Protein AF-A0A2V9ZP89-F1 (afdb_monomer)

Foldseek 3Di:
DDDPPVPVVVVVVVLVVLVVQLCPPDLDDPQVCCQAARGVQLVQLCQALDPVSPQARPDSGGNVVCVVVVRYDHDDNRDRHDGDHVVPDDDPDPVCVVCVVVVVVVVVVVVVVPDDPDPDDPPDDPPPPPPPPDDDDDDD

Mean predicted aligned error: 11.48 Å

Sequence (140 aa):
FRPPLITVPIAFFLTSLVSYLIHLNVRLSFRRFSWVLAGPQTHRIHHSRLPGHCDKNFAQFFPLWDVIFRTYYHPQSDEYPASGLVSGETVSSLGRALNLPFSEWHRMISAKLSTPPAFRDPQEHPQTILTNIGNPEPRP

pLDDT: mean 83.39, std 18.48, range [35.34, 98.0]

Solvent-accessible surface area (backbone atoms only — not comparable to full-atom values): 8718 Å² total; per-residue (Å²): 138,83,78,62,85,64,51,60,62,52,51,53,50,53,55,49,50,51,55,52,55,28,65,41,96,52,100,48,76,60,64,95,42,42,57,55,41,44,33,20,35,50,43,40,39,37,44,23,40,49,80,91,30,60,83,26,39,79,39,79,57,42,20,46,56,15,54,77,71,71,26,54,66,86,71,58,99,85,58,76,66,65,65,57,53,73,85,66,69,79,80,91,45,70,72,53,62,72,43,45,65,58,57,50,48,54,50,54,52,51,53,58,70,74,47,75,83,70,86,74,65,94,79,74,65,98,70,67,78,79,78,73,78,76,82,85,77,84,80,134

Structure (mmCIF, N/CA/C/O backbone):
data_AF-A0A2V9ZP89-F1
#
_entry.id   AF-A0A2V9ZP89-F1
#
loop_
_atom_site.group_PDB
_atom_site.id
_atom_site.type_symbol
_atom_site.label_atom_id
_atom_site.label_alt_id
_atom_site.label_comp_id
_atom_site.label_asym_id
_atom_site.label_entity_id
_atom_site.label_seq_id
_atom_site.pdbx_PDB_ins_code
_atom_site.Cartn_x
_atom_site.Cartn_y
_atom_site.Cartn_z
_atom_site.occupancy
_atom_site.B_iso_or_equiv
_atom_site.auth_seq_id
_atom_site.auth_comp_id
_atom_site.auth_asym_id
_atom_site.auth_atom_id
_atom_site.pdbx_PDB_model_num
ATOM 1 N N . PHE A 1 1 ? 24.782 -16.220 -14.045 1.00 82.12 1 PHE A N 1
ATOM 2 C CA . PHE A 1 1 ? 24.135 -15.072 -14.712 1.00 82.12 1 PHE A CA 1
ATOM 3 C C . PHE A 1 1 ? 24.660 -13.790 -14.071 1.00 82.12 1 PHE A C 1
ATOM 5 O O . PHE A 1 1 ? 24.476 -13.630 -12.872 1.00 82.12 1 PHE A O 1
ATOM 12 N N . ARG A 1 2 ? 25.396 -12.939 -14.803 1.00 87.44 2 ARG A N 1
ATOM 13 C CA . ARG A 1 2 ? 25.835 -11.618 -14.313 1.00 87.44 2 ARG A CA 1
ATOM 14 C C . ARG A 1 2 ? 24.936 -10.571 -14.976 1.00 87.44 2 ARG A C 1
ATOM 16 O O . ARG A 1 2 ? 25.105 -10.360 -16.176 1.00 87.44 2 ARG A O 1
ATOM 23 N N . PRO A 1 3 ? 23.950 -9.995 -14.269 1.00 85.94 3 PRO A N 1
ATOM 24 C CA . PRO A 1 3 ? 23.079 -9.001 -14.878 1.00 85.94 3 PRO A CA 1
ATOM 25 C C . PRO A 1 3 ? 23.903 -7.770 -15.297 1.00 85.94 3 PRO A C 1
ATOM 27 O O . PRO A 1 3 ? 24.878 -7.436 -14.616 1.00 85.94 3 PRO A O 1
ATOM 30 N N . PRO A 1 4 ? 23.536 -7.084 -16.393 1.00 93.62 4 PRO A N 1
ATOM 31 C CA . PRO A 1 4 ? 24.165 -5.824 -16.778 1.00 93.62 4 PRO A CA 1
ATOM 32 C C . PRO A 1 4 ? 24.147 -4.813 -15.626 1.00 93.62 4 PRO A C 1
ATOM 34 O O . PRO A 1 4 ? 23.162 -4.748 -14.887 1.00 93.62 4 PRO A O 1
ATOM 37 N N . LEU A 1 5 ? 25.182 -3.974 -15.508 1.00 90.56 5 LEU A N 1
ATOM 38 C CA . LEU A 1 5 ? 25.295 -2.962 -14.441 1.00 90.56 5 LEU A CA 1
ATOM 39 C C . LEU A 1 5 ? 24.095 -1.999 -14.387 1.00 90.56 5 LEU A C 1
ATOM 41 O O . LEU A 1 5 ? 23.726 -1.527 -13.317 1.00 90.56 5 LEU A O 1
ATOM 45 N N . ILE A 1 6 ? 23.437 -1.766 -15.524 1.00 94.62 6 ILE A N 1
ATOM 46 C CA . ILE A 1 6 ? 22.237 -0.924 -15.633 1.00 94.62 6 ILE A CA 1
ATOM 47 C C . ILE A 1 6 ? 20.971 -1.549 -15.021 1.00 94.62 6 ILE A C 1
ATOM 49 O O . ILE A 1 6 ? 19.985 -0.851 -14.809 1.00 94.62 6 ILE A O 1
ATOM 53 N N . THR A 1 7 ? 20.971 -2.848 -14.716 1.00 93.75 7 THR A N 1
ATOM 54 C CA . THR A 1 7 ? 19.762 -3.565 -14.271 1.00 93.75 7 THR A CA 1
ATOM 55 C C . THR A 1 7 ? 19.249 -3.041 -12.934 1.00 93.75 7 THR A C 1
ATOM 57 O O . THR A 1 7 ? 18.054 -2.811 -12.777 1.00 93.75 7 THR A O 1
ATOM 60 N N . VAL A 1 8 ? 20.152 -2.819 -11.976 1.00 93.31 8 VAL A N 1
ATOM 61 C CA . VAL A 1 8 ? 19.811 -2.330 -10.632 1.00 93.31 8 VAL A CA 1
ATOM 62 C C . VAL A 1 8 ? 19.214 -0.918 -10.662 1.00 93.31 8 VAL A C 1
ATOM 64 O O . VAL A 1 8 ? 18.125 -0.751 -10.114 1.00 93.31 8 VAL A O 1
ATOM 67 N N . PRO A 1 9 ? 19.835 0.095 -11.304 1.00 96.50 9 PRO A N 1
ATOM 68 C CA . PRO A 1 9 ? 19.248 1.433 -11.347 1.00 96.50 9 PRO A CA 1
ATOM 69 C C . PRO A 1 9 ? 17.926 1.473 -12.120 1.00 96.50 9 PRO A C 1
ATOM 71 O O . PRO A 1 9 ? 17.016 2.183 -11.703 1.00 96.50 9 PRO A O 1
ATOM 74 N N . ILE A 1 10 ? 17.773 0.682 -13.189 1.00 96.31 10 ILE A N 1
ATOM 75 C CA . ILE A 1 10 ? 16.492 0.577 -13.904 1.00 96.31 10 ILE A CA 1
ATOM 76 C C . ILE A 1 10 ? 15.418 -0.022 -12.994 1.00 96.31 10 ILE A C 1
ATOM 78 O O . ILE A 1 10 ? 14.332 0.543 -12.882 1.00 96.31 10 ILE A O 1
ATOM 82 N N . ALA A 1 11 ? 15.711 -1.132 -12.313 1.00 94.69 11 ALA A N 1
ATOM 83 C CA . ALA A 1 11 ? 14.762 -1.754 -11.397 1.00 94.69 11 ALA A CA 1
ATOM 84 C C . ALA A 1 11 ? 14.369 -0.793 -10.268 1.00 94.69 11 ALA A C 1
ATOM 86 O O . ALA A 1 11 ? 13.183 -0.623 -10.007 1.00 94.69 11 ALA A O 1
ATOM 87 N N . PHE A 1 12 ? 15.345 -0.115 -9.657 1.00 96.19 12 PHE A N 1
ATOM 88 C CA . PHE A 1 12 ? 15.102 0.883 -8.617 1.00 96.19 12 PHE A CA 1
ATOM 89 C C . PHE A 1 12 ? 14.231 2.040 -9.116 1.00 96.19 12 PHE A C 1
ATOM 91 O O . PHE A 1 12 ? 13.289 2.444 -8.436 1.00 96.19 12 PHE A O 1
ATOM 98 N N . PHE A 1 13 ? 14.512 2.558 -10.313 1.00 96.94 13 PHE A N 1
ATOM 99 C CA . PHE A 1 13 ? 13.716 3.621 -10.915 1.00 96.94 13 PHE A CA 1
ATOM 100 C C . PHE A 1 13 ? 12.269 3.174 -11.154 1.00 96.94 13 PHE A C 1
ATOM 102 O O . PHE A 1 13 ? 11.340 3.872 -10.756 1.00 96.94 13 PHE A O 1
ATOM 109 N N . LEU A 1 14 ? 12.065 1.995 -11.750 1.00 95.62 14 LEU A N 1
ATOM 110 C CA . LEU A 1 14 ? 10.730 1.478 -12.057 1.00 95.62 14 LEU A CA 1
ATOM 111 C C . LEU A 1 14 ? 9.915 1.182 -10.792 1.00 95.62 14 LEU A C 1
ATOM 113 O O . LEU A 1 14 ? 8.737 1.537 -10.725 1.00 95.62 14 LEU A O 1
ATOM 117 N N . THR A 1 15 ? 10.521 0.567 -9.774 1.00 95.19 15 THR A N 1
ATOM 118 C CA . THR A 1 15 ? 9.826 0.282 -8.509 1.00 95.19 15 THR A CA 1
ATOM 119 C C . THR A 1 15 ? 9.496 1.561 -7.746 1.00 95.19 15 THR A C 1
ATOM 121 O O . THR A 1 15 ? 8.388 1.684 -7.219 1.00 95.19 15 THR A O 1
ATOM 124 N N . SER A 1 16 ? 10.406 2.540 -7.747 1.00 96.06 16 SER A N 1
ATOM 125 C CA . SER A 1 16 ? 10.164 3.862 -7.162 1.00 96.06 16 SER A CA 1
ATOM 126 C C . SER A 1 16 ? 9.038 4.589 -7.885 1.00 96.06 16 SER A C 1
ATOM 128 O O . SER A 1 16 ? 8.141 5.122 -7.236 1.00 96.06 16 SER A O 1
ATOM 130 N N . LEU A 1 17 ? 9.029 4.560 -9.221 1.00 95.50 17 LEU A N 1
ATOM 131 C CA . LEU A 1 17 ? 7.976 5.176 -10.021 1.00 95.50 17 LEU A CA 1
ATOM 132 C C . LEU A 1 17 ? 6.599 4.617 -9.649 1.00 95.50 17 LEU A C 1
ATOM 134 O O . LEU A 1 17 ? 5.690 5.394 -9.365 1.00 95.50 17 LEU A O 1
ATOM 138 N N . VAL A 1 18 ? 6.447 3.291 -9.575 1.00 94.75 18 VAL A N 1
ATOM 139 C CA . VAL A 1 18 ? 5.176 2.678 -9.148 1.00 94.75 18 VAL A CA 1
ATOM 140 C C . VAL A 1 18 ? 4.824 3.068 -7.715 1.00 94.75 18 VAL A C 1
ATOM 142 O O . VAL A 1 18 ? 3.675 3.420 -7.461 1.00 94.75 18 VAL A O 1
ATOM 145 N N . SER A 1 19 ? 5.800 3.058 -6.799 1.00 94.94 19 SER A N 1
ATOM 146 C CA . SER A 1 19 ? 5.592 3.487 -5.411 1.00 94.94 19 SER A CA 1
ATOM 147 C C . SER A 1 19 ? 4.999 4.896 -5.348 1.00 94.94 19 SER A C 1
ATOM 149 O O . SER A 1 19 ? 3.976 5.107 -4.702 1.00 94.94 19 SER A O 1
ATOM 151 N N . TYR A 1 20 ? 5.561 5.855 -6.086 1.00 95.62 20 TYR A N 1
ATOM 152 C CA . TYR A 1 20 ? 5.011 7.208 -6.130 1.00 95.62 20 TYR A CA 1
ATOM 153 C C . TYR A 1 20 ? 3.623 7.255 -6.771 1.00 95.62 20 TYR A C 1
ATOM 155 O O . TYR A 1 20 ? 2.735 7.910 -6.227 1.00 95.62 20 TYR A O 1
ATOM 163 N N . LEU A 1 21 ? 3.411 6.539 -7.881 1.00 94.69 21 LEU A N 1
ATOM 164 C CA . LEU A 1 21 ? 2.131 6.527 -8.595 1.00 94.69 21 LEU A CA 1
ATOM 165 C C . LEU A 1 21 ? 0.972 6.065 -7.707 1.00 94.69 21 LEU A C 1
ATOM 167 O O . LEU A 1 21 ? -0.070 6.716 -7.700 1.00 94.69 21 LEU A O 1
ATOM 171 N N . ILE A 1 22 ? 1.140 4.992 -6.933 1.00 95.62 22 ILE A N 1
ATOM 172 C CA . ILE A 1 22 ? 0.070 4.474 -6.064 1.00 95.62 22 ILE A CA 1
ATOM 173 C C . ILE A 1 22 ? -0.169 5.336 -4.812 1.00 95.62 22 ILE A C 1
ATOM 175 O O . ILE A 1 22 ? -1.214 5.217 -4.184 1.00 95.62 22 ILE A O 1
ATOM 179 N N . HIS A 1 23 ? 0.761 6.220 -4.442 1.00 96.00 23 HIS A N 1
ATOM 180 C CA . HIS A 1 23 ? 0.582 7.159 -3.326 1.00 96.00 23 HIS A CA 1
ATOM 181 C C . HIS A 1 23 ? 0.037 8.523 -3.764 1.00 96.00 23 HIS A C 1
ATOM 183 O O . HIS A 1 23 ? -0.219 9.382 -2.916 1.00 96.00 23 HIS A O 1
ATOM 189 N N . LEU A 1 24 ? -0.144 8.754 -5.069 1.00 94.25 24 LEU A N 1
ATOM 190 C CA . LEU A 1 24 ? -0.716 10.004 -5.556 1.00 94.25 24 LEU A CA 1
ATOM 191 C C . LEU A 1 24 ? -2.089 10.236 -4.919 1.00 94.25 24 LEU A C 1
ATOM 193 O O . LEU A 1 24 ? -2.978 9.391 -4.993 1.00 94.25 24 LEU A O 1
ATOM 197 N N . ASN A 1 25 ? -2.301 11.425 -4.353 1.00 92.06 25 ASN A N 1
ATOM 198 C CA . ASN A 1 25 ? -3.590 11.815 -3.775 1.00 92.06 25 ASN A CA 1
ATOM 199 C C . ASN A 1 25 ? -4.589 12.259 -4.862 1.00 92.06 25 ASN A C 1
ATOM 201 O O . ASN A 1 25 ? -5.215 13.314 -4.772 1.00 92.06 25 ASN A O 1
ATOM 205 N N . VAL A 1 26 ? -4.702 11.462 -5.922 1.00 92.75 26 VAL A N 1
ATOM 206 C CA . VAL A 1 26 ? -5.631 11.666 -7.035 1.00 92.75 26 VAL A CA 1
ATOM 207 C C . VAL A 1 26 ? -6.787 10.682 -6.920 1.00 92.75 26 VAL A C 1
ATOM 209 O O . VAL A 1 26 ? -6.618 9.537 -6.497 1.00 92.75 26 VAL A O 1
ATOM 212 N N . ARG A 1 27 ? -7.984 11.116 -7.321 1.00 93.25 27 ARG A N 1
ATOM 213 C CA . ARG A 1 27 ? -9.171 10.253 -7.357 1.00 93.25 27 ARG A CA 1
ATOM 214 C C . ARG A 1 27 ? -9.170 9.391 -8.619 1.00 93.25 27 ARG A C 1
ATOM 216 O O . ARG A 1 27 ? -9.940 9.631 -9.544 1.00 93.25 27 ARG A O 1
ATOM 223 N N . LEU A 1 28 ? -8.257 8.423 -8.672 1.00 92.81 28 LEU A N 1
ATOM 224 C CA . LEU A 1 28 ? -8.106 7.504 -9.797 1.00 92.81 28 LEU A CA 1
ATOM 225 C C . LEU A 1 28 ? -8.480 6.077 -9.393 1.00 92.81 28 LEU A C 1
ATOM 227 O O . LEU A 1 28 ? -7.806 5.456 -8.569 1.00 92.81 28 LEU A O 1
ATOM 231 N N . SER A 1 29 ? -9.524 5.549 -10.035 1.00 91.19 29 SER A N 1
ATOM 232 C CA . SER A 1 29 ? -10.007 4.185 -9.834 1.00 91.19 29 SER A CA 1
ATOM 233 C C . SER A 1 29 ? -9.712 3.306 -11.044 1.00 91.19 29 SER A C 1
ATOM 235 O O . SER A 1 29 ? -10.075 3.638 -12.173 1.00 91.19 29 SER A O 1
ATOM 237 N N . PHE A 1 30 ? -9.115 2.138 -10.806 1.00 91.12 30 PHE A N 1
ATOM 238 C CA . PHE A 1 30 ? -8.921 1.111 -11.837 1.00 91.12 30 PHE A CA 1
ATOM 239 C C . PHE A 1 30 ? -10.102 0.142 -11.954 1.00 91.12 30 PHE A C 1
ATOM 241 O O . PHE A 1 30 ? -10.125 -0.666 -12.884 1.00 91.12 30 PHE A O 1
ATOM 248 N N . ARG A 1 31 ? -11.100 0.246 -11.057 1.00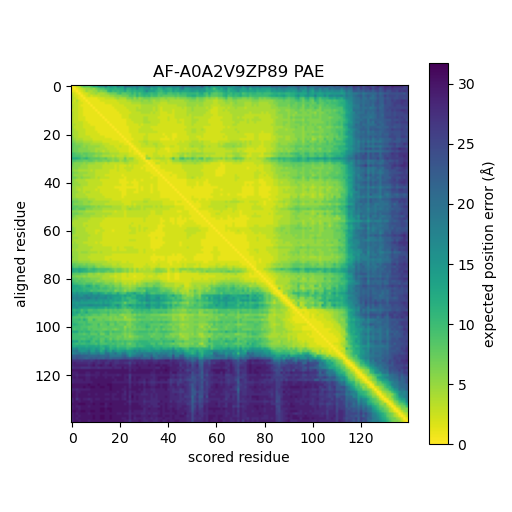 86.25 31 ARG A N 1
ATOM 249 C CA . ARG A 1 31 ? -12.349 -0.540 -11.027 1.00 86.25 31 ARG A CA 1
ATOM 250 C C . ARG A 1 31 ? -12.102 -2.007 -11.406 1.00 86.25 31 ARG A C 1
ATOM 252 O O . ARG A 1 31 ? -11.511 -2.755 -10.633 1.00 86.25 31 ARG A O 1
ATOM 259 N N . ARG A 1 32 ? -12.444 -2.375 -12.648 1.00 90.12 32 ARG A N 1
ATOM 260 C CA . ARG A 1 32 ? -12.337 -3.724 -13.228 1.00 90.12 32 ARG A CA 1
ATOM 261 C C . ARG A 1 32 ? -10.934 -4.338 -13.228 1.00 90.12 32 ARG A C 1
ATOM 263 O O . ARG A 1 32 ? -10.826 -5.552 -13.325 1.00 90.12 32 ARG A O 1
ATOM 270 N N . PHE A 1 33 ? -9.881 -3.525 -13.159 1.00 94.19 33 PHE A N 1
ATOM 271 C CA . PHE A 1 33 ? -8.488 -3.986 -13.176 1.00 94.19 33 PHE A CA 1
ATOM 272 C C . PHE A 1 33 ? -7.798 -3.877 -11.817 1.00 94.19 33 PHE A C 1
ATOM 274 O O . PHE A 1 33 ? -6.624 -4.215 -11.709 1.00 94.19 33 PHE A O 1
ATOM 281 N N . SER A 1 34 ? -8.515 -3.442 -10.778 1.00 94.56 34 SER A N 1
ATOM 282 C CA . SER A 1 34 ? -7.951 -3.277 -9.433 1.00 94.56 34 SER A CA 1
ATOM 283 C C . SER A 1 34 ? -7.479 -4.590 -8.797 1.00 94.56 34 SER A C 1
ATOM 285 O O . SER A 1 34 ? -6.688 -4.555 -7.866 1.00 94.56 34 SER A O 1
ATOM 287 N N . TRP A 1 35 ? -7.925 -5.745 -9.302 1.00 95.50 35 TRP A N 1
ATOM 288 C CA . TRP A 1 35 ? -7.450 -7.067 -8.878 1.00 95.50 35 TRP A CA 1
ATOM 289 C C . TRP A 1 35 ? -6.169 -7.516 -9.604 1.00 95.50 35 TRP A C 1
ATOM 291 O O . TRP A 1 35 ? -5.548 -8.490 -9.191 1.00 95.50 35 TRP A O 1
ATOM 301 N N . VAL A 1 36 ? -5.754 -6.818 -10.671 1.00 96.31 36 VAL A N 1
ATOM 302 C CA . VAL A 1 36 ? -4.523 -7.115 -11.427 1.00 96.31 36 VAL A CA 1
ATOM 303 C C . VAL A 1 36 ? -3.449 -6.076 -11.159 1.00 96.31 36 VAL A C 1
ATOM 305 O O . VAL A 1 36 ? -2.307 -6.453 -10.936 1.00 96.31 36 VAL A O 1
ATOM 308 N N . LEU A 1 37 ? -3.798 -4.787 -11.172 1.00 96.00 37 LEU A N 1
ATOM 309 C CA . LEU A 1 37 ? -2.858 -3.679 -11.019 1.00 96.00 37 LEU A CA 1
ATOM 310 C C . LEU A 1 37 ? -3.253 -2.805 -9.828 1.00 96.00 37 LEU A C 1
ATOM 312 O O . LEU A 1 37 ? -4.390 -2.333 -9.747 1.00 96.00 37 LEU A O 1
ATOM 316 N N . ALA A 1 38 ? -2.302 -2.564 -8.930 1.00 95.94 38 ALA A N 1
ATOM 317 C CA . ALA A 1 38 ? -2.484 -1.643 -7.819 1.00 95.94 38 ALA A CA 1
ATOM 318 C C . ALA A 1 38 ? -2.513 -0.196 -8.331 1.00 95.94 38 ALA A C 1
ATOM 320 O O . ALA A 1 38 ? -1.725 0.194 -9.194 1.00 95.94 38 ALA A O 1
ATOM 321 N N . GLY A 1 39 ? -3.427 0.605 -7.794 1.00 95.75 39 GLY A N 1
ATOM 322 C CA . GLY A 1 39 ? -3.558 2.020 -8.121 1.00 95.75 39 GLY A CA 1
ATOM 323 C C . GLY A 1 39 ? -3.717 2.900 -6.880 1.00 95.75 39 GLY A C 1
ATOM 324 O O . GLY A 1 39 ? -3.773 2.388 -5.758 1.00 95.75 39 GLY A O 1
ATOM 325 N N . PRO A 1 40 ? -3.857 4.223 -7.080 1.00 95.94 40 PRO A N 1
ATOM 326 C CA . PRO A 1 40 ? -4.033 5.188 -5.995 1.00 95.94 40 PRO A CA 1
ATOM 327 C C . PRO A 1 40 ? -5.154 4.827 -5.022 1.00 95.94 40 PRO A C 1
ATOM 329 O O . PRO A 1 40 ? -5.000 4.913 -3.806 1.00 95.94 40 PRO A O 1
ATOM 332 N N . GLN A 1 41 ? -6.289 4.371 -5.552 1.00 95.94 41 GLN A N 1
ATOM 333 C CA . GLN A 1 41 ? -7.444 4.025 -4.735 1.00 95.94 41 GLN A CA 1
ATOM 334 C C . GLN A 1 41 ? -7.224 2.774 -3.871 1.00 95.94 41 GLN A C 1
ATOM 336 O O . GLN A 1 41 ? -7.508 2.805 -2.676 1.00 95.94 41 GLN A O 1
ATOM 341 N N . THR A 1 42 ? -6.710 1.679 -4.446 1.00 96.06 42 THR A N 1
ATOM 342 C CA . THR A 1 42 ? -6.486 0.425 -3.701 1.00 96.06 42 THR A CA 1
ATOM 343 C C . THR A 1 42 ? -5.455 0.619 -2.597 1.00 96.06 42 THR A C 1
ATOM 345 O O . THR A 1 42 ? -5.649 0.133 -1.485 1.00 96.06 42 THR A O 1
ATOM 348 N N . HIS A 1 43 ? -4.402 1.388 -2.885 1.00 96.56 43 HIS A N 1
ATOM 349 C CA . HIS A 1 43 ? -3.350 1.701 -1.923 1.00 96.56 43 HIS A CA 1
ATOM 350 C C . HIS A 1 43 ? -3.821 2.664 -0.824 1.00 96.56 43 HIS A C 1
ATOM 352 O O . HIS A 1 43 ? -3.492 2.512 0.351 1.00 96.56 43 HIS A O 1
ATOM 358 N N . ARG A 1 44 ? -4.687 3.626 -1.160 1.00 95.75 44 ARG A N 1
ATOM 359 C CA . ARG A 1 44 ? -5.340 4.473 -0.153 1.00 95.75 44 ARG A CA 1
ATOM 360 C C . ARG A 1 44 ? -6.218 3.667 0.803 1.00 95.75 44 ARG A C 1
ATOM 362 O O . ARG A 1 44 ? -6.246 3.975 1.992 1.00 95.75 44 ARG A O 1
ATOM 369 N N . ILE A 1 45 ? -6.935 2.664 0.296 1.00 95.75 45 ILE A N 1
ATOM 370 C CA . ILE A 1 45 ? -7.742 1.760 1.125 1.00 95.75 45 ILE A CA 1
ATOM 371 C C . ILE A 1 45 ? -6.848 0.954 2.067 1.00 95.75 45 ILE A C 1
ATOM 373 O O . ILE A 1 45 ? -7.177 0.861 3.242 1.00 95.75 45 ILE A O 1
ATOM 377 N N . HIS A 1 46 ? -5.694 0.467 1.603 1.00 95.75 46 HIS A N 1
ATOM 378 C CA . HIS A 1 46 ? -4.706 -0.181 2.473 1.00 95.75 46 HIS A CA 1
ATOM 379 C C . HIS A 1 46 ? -4.277 0.720 3.649 1.00 95.75 46 HIS A C 1
ATOM 381 O O . HIS A 1 46 ? -4.205 0.275 4.790 1.00 95.75 46 HIS A O 1
ATOM 387 N N . HIS A 1 47 ? -4.076 2.018 3.403 1.00 94.75 47 HIS A N 1
ATOM 388 C CA . HIS A 1 47 ? -3.767 3.005 4.448 1.00 94.75 47 HIS A CA 1
ATOM 389 C C . HIS A 1 47 ? -4.984 3.548 5.211 1.00 94.75 47 HIS A C 1
ATOM 391 O O . HIS A 1 47 ? -4.859 4.500 5.992 1.00 94.75 47 HIS A O 1
ATOM 397 N N . SER A 1 48 ? -6.174 3.007 4.968 1.00 95.12 48 SER A N 1
ATOM 398 C CA . SER A 1 48 ? -7.389 3.483 5.605 1.00 95.12 48 SER A CA 1
ATOM 399 C C . SER A 1 48 ? -7.425 3.119 7.084 1.00 95.12 48 SER A C 1
ATOM 401 O O . SER A 1 48 ? -7.070 2.019 7.486 1.00 95.12 48 SER A O 1
ATOM 403 N N . ARG A 1 49 ? -7.964 4.033 7.891 1.00 91.88 49 ARG A N 1
ATOM 404 C CA . ARG A 1 49 ? -8.250 3.791 9.314 1.00 91.88 49 ARG A CA 1
ATOM 405 C C . ARG A 1 49 ? -9.607 3.124 9.576 1.00 91.88 49 ARG A C 1
ATOM 407 O O . ARG A 1 49 ? -10.021 3.033 10.728 1.00 91.88 49 ARG A O 1
ATOM 414 N N . LEU A 1 50 ? -10.353 2.753 8.533 1.00 92.56 50 LEU A N 1
ATOM 415 C CA . LEU A 1 50 ? -11.669 2.130 8.687 1.00 92.56 50 LEU A CA 1
ATOM 416 C C . LEU A 1 50 ? -11.522 0.635 9.028 1.00 92.56 50 LEU A C 1
ATOM 418 O O . LEU A 1 50 ? -10.756 -0.048 8.350 1.00 92.56 50 LEU A O 1
ATOM 422 N N . PRO A 1 51 ? -12.292 0.090 9.995 1.00 89.50 51 PRO A N 1
ATOM 423 C CA . PRO A 1 51 ? -12.157 -1.306 10.429 1.00 89.50 51 PRO A CA 1
ATOM 424 C C . PRO A 1 51 ? -12.292 -2.349 9.310 1.00 89.50 51 PRO A C 1
ATOM 426 O O . PRO A 1 51 ? -11.614 -3.369 9.336 1.00 89.50 51 PRO A O 1
ATOM 429 N N . GLY A 1 52 ? -13.137 -2.094 8.304 1.00 90.94 52 GLY A N 1
ATOM 430 C CA . GLY A 1 52 ? -13.337 -3.005 7.168 1.00 90.94 52 GLY A CA 1
ATOM 431 C C . GLY A 1 52 ? -12.145 -3.096 6.206 1.00 90.94 52 GLY A C 1
ATOM 432 O O . GLY A 1 52 ? -12.091 -4.010 5.386 1.00 90.94 52 GLY A O 1
ATOM 433 N N . HIS A 1 53 ? -11.194 -2.166 6.306 1.00 94.56 53 HIS A N 1
ATOM 434 C CA . HIS A 1 53 ? -10.001 -2.107 5.461 1.00 94.56 53 HIS A CA 1
ATOM 435 C C . HIS A 1 53 ? -8.755 -2.660 6.157 1.00 94.56 53 HIS A C 1
ATOM 437 O O . HIS A 1 53 ? -7.712 -2.795 5.519 1.00 94.56 53 HIS A O 1
ATOM 443 N N . CYS A 1 54 ? -8.861 -3.003 7.445 1.00 93.06 54 CYS A N 1
ATOM 444 C CA . CYS A 1 54 ? -7.778 -3.637 8.179 1.00 93.06 54 CYS A CA 1
ATOM 445 C C . CYS A 1 54 ? -7.359 -4.938 7.488 1.00 93.06 54 CYS A C 1
ATOM 447 O O . CYS A 1 54 ? -8.195 -5.753 7.089 1.00 93.06 54 CYS A O 1
ATOM 449 N N . ASP A 1 55 ? -6.048 -5.113 7.360 1.00 94.81 55 ASP A N 1
ATOM 450 C CA . ASP A 1 55 ? -5.423 -6.273 6.734 1.00 94.81 55 ASP A CA 1
ATOM 451 C C . ASP A 1 55 ? -5.866 -6.525 5.281 1.00 94.81 55 ASP A C 1
ATOM 453 O O . ASP A 1 55 ? -6.073 -7.673 4.867 1.00 94.81 55 ASP A O 1
ATOM 457 N N . LYS A 1 56 ? -6.036 -5.446 4.498 1.00 96.81 56 LYS A N 1
ATOM 458 C CA . LYS A 1 56 ? -6.403 -5.513 3.076 1.00 96.81 56 LYS A CA 1
ATOM 459 C C . LYS A 1 56 ? 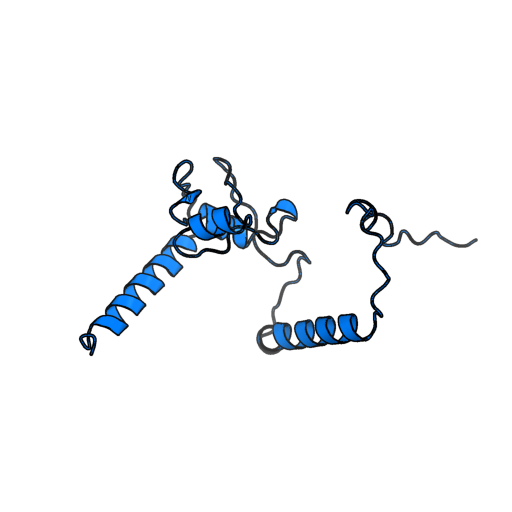-5.374 -4.882 2.138 1.00 96.81 56 LYS A C 1
ATOM 461 O O . LYS A 1 56 ? -4.696 -3.924 2.502 1.00 96.81 56 LYS A O 1
ATOM 466 N N . ASN A 1 57 ? -5.344 -5.387 0.900 1.00 96.88 57 ASN A N 1
ATOM 467 C CA . ASN A 1 57 ? -4.631 -4.822 -0.257 1.00 96.88 57 ASN A CA 1
ATOM 468 C C . ASN A 1 57 ? -3.133 -4.555 -0.011 1.00 96.88 57 ASN A C 1
ATOM 470 O O . ASN A 1 57 ? -2.674 -3.421 -0.131 1.00 96.88 57 ASN A O 1
ATOM 474 N N . PHE A 1 58 ? -2.366 -5.585 0.343 1.00 96.50 58 PHE A N 1
ATOM 475 C CA . PHE A 1 58 ? -0.944 -5.458 0.680 1.00 96.50 58 PHE A CA 1
ATOM 476 C C . PHE A 1 58 ? -0.019 -5.350 -0.540 1.00 96.50 58 PHE A C 1
ATOM 478 O O . PHE A 1 58 ? 1.122 -4.899 -0.414 1.00 96.50 58 PHE A O 1
ATOM 485 N N . ALA A 1 59 ? -0.449 -5.801 -1.719 1.00 96.25 59 ALA A N 1
ATOM 486 C CA . ALA A 1 59 ? 0.423 -5.875 -2.881 1.00 96.25 59 ALA A CA 1
ATOM 487 C C . ALA A 1 59 ? 0.635 -4.500 -3.537 1.00 96.25 59 ALA A C 1
ATOM 489 O O . ALA A 1 59 ? -0.290 -3.882 -4.059 1.00 96.25 59 ALA A O 1
ATOM 490 N N . GLN A 1 60 ? 1.898 -4.074 -3.617 1.00 94.81 60 GLN A N 1
ATOM 491 C CA . GLN A 1 60 ? 2.292 -2.800 -4.231 1.00 94.81 60 GLN A CA 1
ATOM 492 C C . GLN A 1 60 ? 2.087 -2.746 -5.756 1.00 94.81 60 GLN A C 1
ATOM 494 O O . GLN A 1 60 ? 1.825 -1.679 -6.301 1.00 94.81 60 GLN A O 1
ATOM 499 N N . PHE A 1 61 ? 2.260 -3.872 -6.457 1.00 95.38 61 PHE A N 1
ATOM 500 C CA . PHE A 1 61 ? 2.219 -3.925 -7.927 1.00 95.38 61 PHE A CA 1
ATOM 501 C C . PHE A 1 61 ? 0.999 -4.695 -8.422 1.00 95.38 61 PHE A C 1
ATOM 503 O O . PHE A 1 61 ? 0.179 -4.157 -9.164 1.00 95.38 61 PHE A O 1
ATOM 510 N N . PHE A 1 62 ? 0.881 -5.953 -7.989 1.00 96.94 62 PHE A N 1
ATOM 511 C CA . PHE A 1 62 ? -0.111 -6.894 -8.495 1.00 96.94 62 PHE A CA 1
ATOM 512 C C . PHE A 1 62 ? -0.993 -7.432 -7.357 1.00 96.94 62 PHE A C 1
ATOM 514 O O . PHE A 1 62 ? -0.609 -8.412 -6.713 1.00 96.94 62 PHE A O 1
ATOM 521 N N . PRO A 1 63 ? -2.188 -6.850 -7.129 1.00 97.25 63 PRO A N 1
ATOM 522 C CA . PRO A 1 63 ? -3.195 -7.344 -6.181 1.00 97.25 63 PRO A CA 1
ATOM 523 C C . PRO A 1 63 ? -3.669 -8.778 -6.432 1.00 97.25 63 PRO A C 1
ATOM 525 O O . PRO A 1 63 ? -4.354 -9.354 -5.594 1.00 97.25 63 PRO A O 1
ATOM 528 N N . LEU A 1 64 ? -3.250 -9.402 -7.534 1.00 97.75 64 LEU A N 1
ATOM 529 C CA . LEU A 1 64 ? -3.413 -10.833 -7.762 1.00 97.75 64 LEU A CA 1
ATOM 530 C C . LEU A 1 64 ? -2.927 -11.658 -6.560 1.00 97.75 64 LEU A C 1
ATOM 532 O O . LEU A 1 64 ? -3.578 -12.628 -6.178 1.00 97.75 64 LEU A O 1
ATOM 536 N N . TRP A 1 65 ? -1.822 -11.250 -5.929 1.00 97.69 65 TRP A N 1
ATOM 537 C CA . TRP A 1 65 ? -1.336 -11.903 -4.714 1.00 97.69 65 TRP A CA 1
ATOM 538 C C . TRP A 1 65 ? -2.322 -11.755 -3.557 1.00 97.69 65 TRP A C 1
ATOM 540 O O . TRP A 1 65 ? -2.604 -12.733 -2.872 1.00 97.69 65 TRP A O 1
ATOM 550 N N . ASP A 1 66 ? -2.925 -10.579 -3.388 1.00 97.50 66 ASP A N 1
ATOM 551 C CA . ASP A 1 66 ? -3.953 -10.372 -2.371 1.00 97.50 66 ASP A CA 1
ATOM 552 C C . ASP A 1 66 ? -5.204 -11.224 -2.619 1.00 97.50 66 ASP A C 1
ATOM 554 O O . ASP A 1 66 ? -5.850 -11.680 -1.675 1.00 97.50 66 ASP A O 1
ATOM 558 N N . VAL A 1 67 ? -5.556 -11.484 -3.882 1.00 97.38 67 VAL A N 1
ATOM 559 C CA . VAL A 1 67 ? -6.657 -12.396 -4.225 1.00 97.38 67 VAL A CA 1
ATOM 560 C C . VAL A 1 67 ? -6.305 -13.828 -3.817 1.00 97.38 67 VAL A C 1
ATOM 562 O O . VAL A 1 67 ? -7.107 -14.492 -3.159 1.00 97.38 67 VAL A O 1
ATOM 565 N N . ILE A 1 68 ? -5.094 -14.287 -4.152 1.00 98.00 68 ILE A N 1
ATOM 566 C CA . ILE A 1 68 ? -4.605 -15.635 -3.820 1.00 98.00 68 ILE A CA 1
ATOM 567 C C . ILE A 1 68 ? -4.573 -15.850 -2.300 1.00 98.00 68 ILE A C 1
ATOM 569 O O . ILE A 1 68 ? -5.019 -16.890 -1.814 1.00 98.00 68 ILE A O 1
ATOM 573 N N . PHE A 1 69 ? -4.106 -14.855 -1.543 1.00 97.94 69 PHE A N 1
ATOM 574 C CA . PHE A 1 69 ? -3.985 -14.926 -0.083 1.00 97.94 69 PHE A CA 1
ATOM 575 C C . PHE A 1 69 ? -5.221 -14.419 0.677 1.00 97.94 69 PHE A C 1
ATOM 577 O O . PHE A 1 69 ? -5.207 -14.373 1.905 1.00 97.94 69 PHE A O 1
ATOM 584 N N . ARG A 1 70 ? -6.316 -14.100 -0.028 1.00 97.44 70 ARG A N 1
ATOM 585 C CA . ARG A 1 70 ? -7.598 -13.635 0.543 1.00 97.44 70 ARG A CA 1
ATOM 586 C C . ARG A 1 70 ? -7.499 -12.343 1.371 1.00 97.44 70 ARG A C 1
ATOM 588 O O . ARG A 1 70 ? -8.304 -12.103 2.274 1.00 97.44 70 ARG A O 1
ATOM 595 N N . THR A 1 71 ? -6.554 -11.482 1.026 1.00 97.81 71 THR A N 1
ATOM 596 C CA . THR A 1 71 ? -6.373 -10.135 1.587 1.00 97.81 71 THR A CA 1
ATOM 597 C C . THR A 1 71 ? -6.892 -9.042 0.653 1.00 97.81 71 THR A C 1
ATOM 599 O O . THR A 1 71 ? -6.857 -7.866 0.996 1.00 97.81 71 THR A O 1
ATOM 602 N N . TYR A 1 72 ? -7.418 -9.393 -0.520 1.00 97.75 72 TYR A N 1
ATOM 603 C CA . TYR A 1 72 ? -7.946 -8.412 -1.466 1.00 97.75 72 TYR A CA 1
ATOM 604 C C . TYR A 1 72 ? -9.277 -7.808 -0.997 1.00 97.75 72 TYR A C 1
ATOM 606 O O . TYR A 1 72 ? -10.185 -8.516 -0.556 1.00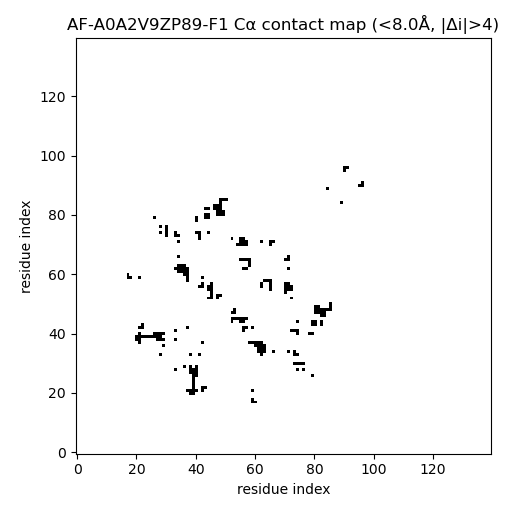 97.75 72 TYR A O 1
ATOM 614 N N . TYR A 1 73 ? -9.398 -6.493 -1.152 1.00 96.94 73 TYR A N 1
ATOM 615 C CA . TYR A 1 73 ? -10.623 -5.720 -1.006 1.00 96.94 73 TYR A CA 1
ATOM 616 C C . TYR A 1 73 ? -10.889 -4.946 -2.298 1.00 96.94 73 TYR A C 1
ATOM 618 O O . TYR A 1 73 ? -10.061 -4.145 -2.743 1.00 96.94 73 TYR A O 1
ATOM 626 N N . HIS A 1 74 ? -12.067 -5.167 -2.881 1.00 96.06 74 HIS A N 1
ATOM 627 C CA . HIS A 1 74 ? -12.470 -4.518 -4.120 1.00 96.06 74 HIS A CA 1
ATOM 628 C C . HIS A 1 74 ? -12.983 -3.089 -3.852 1.00 96.06 74 HIS A C 1
ATOM 630 O O . HIS A 1 74 ? -14.045 -2.945 -3.244 1.00 96.06 74 HIS A O 1
ATOM 636 N N . PRO A 1 75 ? -12.306 -2.038 -4.354 1.00 94.19 75 PRO A N 1
ATOM 637 C CA . PRO A 1 75 ? -12.737 -0.657 -4.154 1.00 94.19 75 PRO A CA 1
ATOM 638 C C . PRO A 1 75 ? -14.072 -0.352 -4.845 1.00 94.19 75 PRO A C 1
ATOM 640 O O . PRO A 1 75 ? -14.281 -0.703 -6.013 1.00 94.19 75 PRO A O 1
ATOM 643 N N . GLN A 1 76 ? -14.956 0.380 -4.172 1.00 93.00 76 GLN A N 1
ATOM 644 C CA . GLN A 1 76 ? -16.149 0.958 -4.796 1.00 93.00 76 GLN A CA 1
ATOM 645 C C . GLN A 1 76 ? -15.802 2.206 -5.630 1.00 93.00 76 GLN A C 1
ATOM 647 O O . GLN A 1 76 ? -14.747 2.817 -5.475 1.00 93.00 76 GLN A O 1
ATOM 652 N N . SER A 1 77 ? -16.693 2.609 -6.542 1.00 86.12 77 SER A N 1
ATOM 653 C CA . SER A 1 77 ? -16.407 3.636 -7.563 1.00 86.12 77 SER A CA 1
ATOM 654 C C . SER A 1 77 ? -15.998 5.016 -7.012 1.00 86.12 77 SER A C 1
ATOM 656 O O . SER A 1 77 ? -15.273 5.727 -7.701 1.00 86.12 77 SER A O 1
ATOM 658 N N . ASP A 1 78 ? -16.416 5.381 -5.795 1.00 88.25 78 ASP A N 1
ATOM 659 C CA . ASP A 1 78 ? -16.074 6.660 -5.138 1.00 88.25 78 ASP A CA 1
ATOM 660 C C . ASP A 1 78 ? -15.558 6.465 -3.700 1.00 88.25 78 ASP A C 1
ATOM 662 O O . ASP A 1 78 ? -15.803 7.248 -2.785 1.00 88.25 78 ASP A O 1
ATOM 666 N N . GLU A 1 79 ? -14.836 5.371 -3.477 1.00 94.06 79 GLU A N 1
ATOM 667 C CA . GLU A 1 79 ? -14.297 5.041 -2.163 1.00 94.06 79 GLU A CA 1
ATOM 668 C C . GLU A 1 79 ? -12.885 5.600 -1.986 1.00 94.06 79 GLU A C 1
ATOM 670 O O . GLU A 1 79 ? -11.909 5.049 -2.497 1.00 94.06 79 GLU A O 1
ATOM 675 N N . TYR A 1 80 ? -12.781 6.711 -1.256 1.00 94.44 80 TYR A N 1
ATOM 676 C CA . TYR A 1 80 ? -11.516 7.381 -0.943 1.00 94.44 80 TYR A CA 1
ATOM 677 C C . TYR A 1 80 ? -11.452 7.722 0.550 1.00 94.44 80 TYR A C 1
ATOM 679 O O . TYR A 1 80 ? -11.595 8.888 0.935 1.00 94.44 80 TYR A O 1
ATOM 687 N N . PRO A 1 81 ? -11.252 6.717 1.418 1.00 93.12 81 PRO A N 1
ATOM 688 C CA . PRO A 1 81 ? -11.370 6.898 2.856 1.00 93.12 81 PRO A CA 1
ATOM 689 C C . PRO A 1 81 ? -10.254 7.786 3.414 1.00 93.12 81 PRO A C 1
ATOM 691 O O . PRO A 1 81 ? -9.224 8.031 2.777 1.00 93.12 81 PRO A O 1
ATOM 694 N N . ALA A 1 82 ? -10.451 8.281 4.632 1.00 90.88 82 ALA A N 1
ATOM 695 C CA . ALA A 1 82 ? -9.381 8.931 5.373 1.00 90.88 82 ALA A CA 1
ATOM 696 C C . ALA A 1 82 ? -8.310 7.907 5.790 1.00 90.88 82 ALA A C 1
ATOM 698 O O . ALA A 1 82 ? -8.632 6.759 6.118 1.00 90.88 82 ALA A O 1
ATOM 699 N N . SER A 1 83 ? -7.052 8.344 5.791 1.00 88.50 83 SER A N 1
ATOM 700 C CA . SER A 1 83 ? -5.900 7.574 6.259 1.00 88.50 83 SER A CA 1
ATOM 701 C C . SER A 1 83 ? -5.508 7.959 7.688 1.00 88.50 83 SER A C 1
ATOM 703 O O . SER A 1 83 ? -6.027 8.933 8.248 1.00 88.50 83 SER A O 1
ATOM 705 N N . GLY A 1 84 ? -4.614 7.174 8.287 1.00 84.31 84 GLY A N 1
ATOM 706 C CA . GLY A 1 84 ? -4.052 7.420 9.616 1.00 84.31 84 GLY A CA 1
ATOM 707 C C . GLY A 1 84 ? -4.091 6.180 10.504 1.00 84.31 84 GLY A C 1
ATOM 708 O O . GLY A 1 84 ? -4.476 5.100 10.066 1.00 84.31 84 GLY A O 1
ATOM 709 N N . LEU A 1 85 ? -3.697 6.343 11.766 1.00 80.62 85 LEU A N 1
ATOM 710 C CA . LEU A 1 85 ? -3.822 5.283 12.762 1.00 80.62 85 LEU A CA 1
ATOM 711 C C . LEU A 1 85 ? -5.292 5.108 13.159 1.00 80.62 85 LEU A C 1
ATOM 713 O O . LEU A 1 85 ? -6.021 6.090 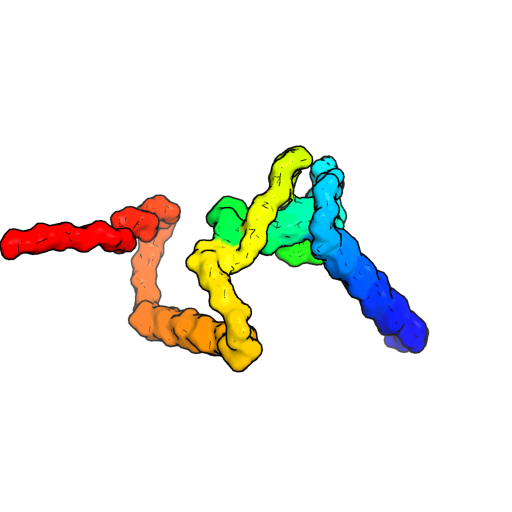13.307 1.00 80.62 85 LEU A O 1
ATOM 717 N N . VAL A 1 86 ? -5.714 3.861 13.379 1.00 75.88 86 VAL A N 1
ATOM 718 C CA . VAL A 1 86 ? -7.076 3.536 13.845 1.00 75.88 86 VAL A CA 1
ATOM 719 C C . VAL A 1 86 ? -7.374 4.199 15.194 1.00 75.88 86 VAL A C 1
ATOM 721 O O . VAL A 1 86 ? -8.488 4.661 15.416 1.00 75.88 86 VAL A O 1
ATOM 724 N N . SER A 1 87 ? -6.364 4.326 16.060 1.00 74.31 87 SER A N 1
ATOM 725 C CA . SER A 1 87 ? -6.461 5.026 17.347 1.00 74.31 87 SER A CA 1
ATOM 726 C C . SER A 1 87 ? -6.669 6.540 17.220 1.00 74.31 87 SER A C 1
ATOM 728 O O . SER A 1 87 ? -6.966 7.196 18.213 1.00 74.31 87 SER A O 1
ATOM 730 N N . GLY A 1 88 ? -6.483 7.118 16.027 1.00 73.50 88 GLY A N 1
ATOM 731 C CA . GLY A 1 88 ? -6.519 8.566 15.815 1.00 73.50 88 GLY A CA 1
ATOM 732 C C . GLY A 1 88 ? -5.326 9.314 16.419 1.00 73.50 88 GLY A C 1
ATOM 733 O O . GLY A 1 88 ? -5.295 10.543 16.376 1.00 73.50 88 GLY A O 1
ATOM 734 N N . GLU A 1 89 ? -4.339 8.601 16.967 1.00 76.62 89 GLU A N 1
ATOM 735 C CA . GLU A 1 89 ? -3.142 9.217 17.527 1.00 76.62 89 GLU A CA 1
ATOM 736 C C . GLU A 1 89 ? -2.334 9.939 16.447 1.00 76.62 89 GLU A C 1
ATOM 738 O O . GLU A 1 89 ? -2.127 9.435 15.340 1.00 76.62 89 GLU A O 1
ATOM 743 N N . THR A 1 90 ? -1.826 11.118 16.799 1.00 79.00 90 THR A N 1
ATOM 744 C CA . THR A 1 90 ? -0.879 11.859 15.968 1.00 79.00 90 THR A CA 1
ATOM 745 C C . THR A 1 90 ? 0.493 11.840 16.625 1.00 79.00 90 THR A C 1
ATOM 747 O O . THR A 1 90 ? 0.634 11.974 17.842 1.00 79.00 90 THR A O 1
ATOM 750 N N . VAL A 1 91 ? 1.527 11.631 15.813 1.00 80.00 91 VAL A N 1
ATOM 751 C CA . VAL A 1 91 ? 2.909 11.538 16.285 1.00 80.00 91 VAL A CA 1
ATOM 752 C C . VAL A 1 91 ? 3.644 12.793 15.843 1.00 80.00 91 VAL A C 1
ATOM 754 O O . VAL A 1 91 ? 4.055 12.907 14.695 1.00 80.00 91 VAL A O 1
ATOM 757 N N . SER A 1 92 ? 3.790 13.751 16.756 1.00 82.56 92 SER A N 1
ATOM 758 C CA . SER A 1 92 ? 4.438 15.043 16.486 1.00 82.56 92 SER A CA 1
ATOM 759 C C . SER A 1 92 ? 5.926 15.085 16.858 1.00 82.56 92 SER A C 1
ATOM 761 O O . SER A 1 92 ? 6.610 16.054 16.545 1.00 82.56 92 SER A O 1
ATOM 763 N N . SER A 1 93 ? 6.449 14.041 17.511 1.00 89.75 93 SER A N 1
ATOM 764 C CA . SER A 1 93 ? 7.850 13.953 17.937 1.00 89.75 93 SER A CA 1
ATOM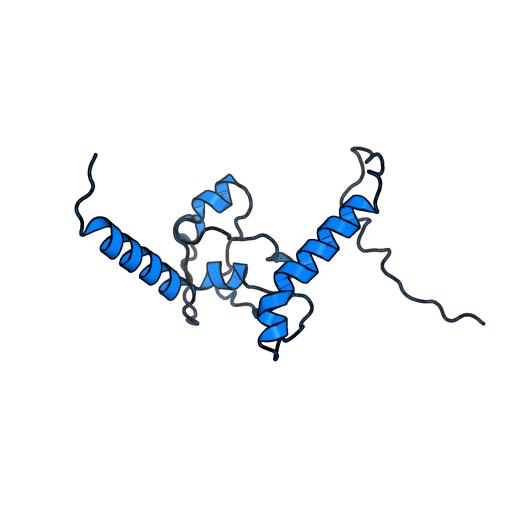 765 C C . SER A 1 93 ? 8.624 12.943 17.095 1.00 89.75 93 SER A C 1
ATOM 767 O O . SER A 1 93 ? 8.227 11.780 17.008 1.00 89.75 93 SER A O 1
ATOM 769 N N . LEU A 1 94 ? 9.768 13.366 16.543 1.00 89.31 94 LEU A N 1
ATOM 770 C CA . LEU A 1 94 ? 10.670 12.504 15.773 1.00 89.31 94 LEU A CA 1
ATOM 771 C C . LEU A 1 94 ? 11.160 11.310 16.602 1.00 89.31 94 LEU A C 1
ATOM 773 O O . LEU A 1 94 ? 11.130 10.177 16.133 1.00 89.31 94 LEU A O 1
ATOM 777 N N . GLY A 1 95 ? 11.550 11.548 17.857 1.00 92.44 95 GLY A N 1
ATOM 778 C CA . GLY A 1 95 ? 11.999 10.481 18.752 1.00 92.44 95 GLY A CA 1
ATOM 779 C C . GLY A 1 95 ? 10.906 9.441 18.997 1.00 92.44 95 GLY A C 1
ATOM 780 O O . GLY A 1 95 ? 11.184 8.243 18.983 1.00 92.44 95 GLY A O 1
ATOM 781 N N . ARG A 1 96 ? 9.648 9.880 19.144 1.00 86.44 96 ARG A N 1
ATOM 782 C CA . ARG A 1 96 ? 8.503 8.965 19.245 1.00 86.44 96 ARG A CA 1
ATOM 783 C C . ARG A 1 96 ? 8.288 8.223 17.926 1.00 86.44 96 ARG A C 1
ATOM 785 O O . ARG A 1 96 ? 8.216 7.005 17.952 1.00 86.44 96 ARG A O 1
ATOM 792 N N . ALA A 1 97 ? 8.261 8.915 16.787 1.00 87.88 97 ALA A N 1
ATOM 793 C CA . ALA A 1 97 ? 8.076 8.295 15.470 1.00 87.88 97 ALA A CA 1
ATOM 794 C C . ALA A 1 97 ? 9.090 7.173 15.191 1.00 87.88 97 ALA A C 1
ATOM 796 O O . ALA A 1 97 ? 8.710 6.118 14.690 1.00 87.88 97 ALA A O 1
ATOM 797 N N . LEU A 1 98 ? 10.353 7.373 15.578 1.00 93.06 98 LEU A N 1
ATOM 798 C CA . LEU A 1 98 ? 11.417 6.383 15.401 1.00 93.06 98 LEU A CA 1
ATOM 799 C C . LEU A 1 98 ? 11.316 5.197 16.375 1.00 93.06 98 LEU A C 1
ATOM 801 O O . LEU A 1 98 ? 11.653 4.078 16.000 1.00 93.06 98 LEU A O 1
ATOM 805 N N . ASN A 1 99 ? 10.850 5.416 17.610 1.00 93.75 99 ASN A N 1
ATOM 806 C CA . ASN A 1 99 ? 10.810 4.373 18.645 1.00 93.75 99 ASN A CA 1
ATOM 807 C C . ASN A 1 99 ? 9.471 3.624 18.746 1.00 93.75 99 ASN A C 1
ATOM 809 O O . ASN A 1 99 ? 9.425 2.530 19.309 1.00 93.75 99 ASN A O 1
ATOM 813 N N . LEU A 1 100 ? 8.391 4.180 18.190 1.00 88.50 100 LEU A N 1
ATOM 814 C CA . LEU A 1 100 ? 7.052 3.587 18.204 1.00 88.50 100 LEU A CA 1
ATOM 815 C C . LEU A 1 100 ? 7.003 2.110 17.788 1.00 88.50 100 LEU A C 1
ATOM 817 O O . LEU A 1 100 ? 6.468 1.325 18.575 1.00 88.50 100 LEU A O 1
ATOM 821 N N . PRO A 1 101 ? 7.564 1.691 16.632 1.00 89.06 101 PRO A N 1
ATOM 822 C CA . PRO A 1 101 ? 7.490 0.288 16.229 1.00 89.06 101 PRO A CA 1
ATOM 823 C C . PRO A 1 101 ? 8.121 -0.642 17.273 1.00 89.06 101 PRO A C 1
ATOM 825 O O . PRO A 1 101 ? 7.537 -1.666 17.608 1.00 89.06 101 PRO A O 1
ATOM 828 N N . PHE A 1 102 ? 9.252 -0.253 17.867 1.00 93.81 102 PHE A N 1
ATOM 829 C CA . PHE A 1 102 ? 9.938 -1.057 18.881 1.00 93.81 102 PHE A CA 1
ATOM 830 C C . PHE A 1 102 ? 9.145 -1.153 20.185 1.00 93.81 102 PHE A C 1
ATOM 832 O O . PHE A 1 102 ? 9.011 -2.242 20.745 1.00 93.81 102 PHE A O 1
ATOM 839 N 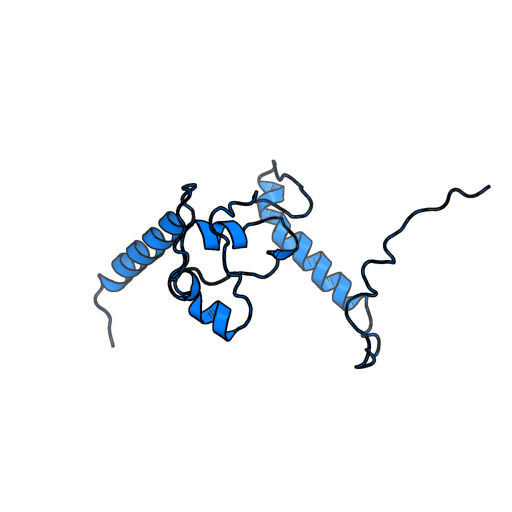N . SER A 1 103 ? 8.585 -0.031 20.653 1.00 89.12 103 SER A N 1
ATOM 840 C CA . SER A 1 103 ? 7.747 -0.025 21.857 1.00 89.12 103 SER A CA 1
ATOM 841 C C . SER A 1 103 ? 6.505 -0.902 21.693 1.00 89.12 103 SER A C 1
ATOM 843 O O . SER A 1 103 ? 6.148 -1.654 22.602 1.00 89.12 103 SER A O 1
ATOM 845 N N . GLU A 1 104 ? 5.895 -0.871 20.508 1.00 88.56 104 GLU A N 1
ATOM 846 C CA . GLU A 1 104 ? 4.686 -1.629 20.221 1.00 88.56 104 GLU A CA 1
ATOM 847 C C . GLU A 1 104 ? 4.983 -3.122 20.039 1.00 88.56 104 GLU A C 1
ATOM 849 O O . GLU A 1 104 ? 4.266 -3.967 20.575 1.00 88.56 104 GLU A O 1
ATOM 854 N N . TRP A 1 105 ? 6.093 -3.479 19.390 1.00 90.12 105 TRP A N 1
ATOM 855 C CA . TRP A 1 105 ? 6.541 -4.872 19.312 1.00 90.12 105 TRP A CA 1
ATOM 856 C C . TRP A 1 105 ? 6.848 -5.456 20.689 1.00 90.12 105 TRP A C 1
ATOM 858 O O . TRP A 1 105 ? 6.415 -6.568 20.992 1.00 90.12 105 TRP A O 1
ATOM 868 N N . HIS A 1 106 ? 7.537 -4.703 21.550 1.00 91.94 106 HIS A N 1
ATOM 869 C CA . HIS A 1 106 ? 7.809 -5.135 22.920 1.00 91.94 106 HIS A CA 1
ATOM 870 C C . HIS A 1 106 ? 6.511 -5.388 23.704 1.00 91.94 106 HIS A C 1
ATOM 872 O O . HIS A 1 106 ? 6.397 -6.400 24.404 1.00 91.94 106 HIS A O 1
ATOM 878 N N . ARG A 1 107 ? 5.506 -4.516 23.537 1.00 89.62 107 ARG A N 1
ATOM 879 C CA . ARG A 1 107 ? 4.166 -4.681 24.122 1.00 89.62 107 ARG A CA 1
ATOM 880 C C . 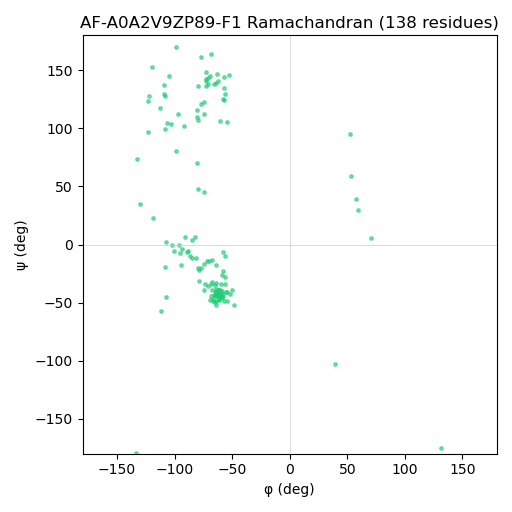ARG A 1 107 ? 3.477 -5.948 23.608 1.00 89.62 107 ARG A C 1
ATOM 882 O O . ARG A 1 107 ? 2.962 -6.724 24.411 1.00 89.62 107 ARG A O 1
ATOM 889 N N . MET A 1 108 ? 3.495 -6.183 22.294 1.00 87.81 108 MET A N 1
ATOM 890 C CA . MET A 1 108 ? 2.886 -7.363 21.664 1.00 87.81 108 MET A CA 1
ATOM 891 C C . MET A 1 108 ? 3.549 -8.676 22.105 1.00 87.81 108 MET A C 1
ATOM 893 O O . MET A 1 108 ? 2.850 -9.648 22.398 1.00 87.81 108 MET A O 1
ATOM 897 N N . ILE A 1 109 ? 4.884 -8.713 22.171 1.00 91.00 109 ILE A N 1
ATOM 898 C CA . ILE A 1 109 ? 5.644 -9.889 22.623 1.00 91.00 109 ILE A CA 1
ATOM 899 C C . ILE A 1 109 ? 5.341 -10.169 24.095 1.00 91.00 109 ILE A C 1
ATOM 901 O O . ILE A 1 109 ? 4.961 -11.287 24.437 1.00 91.00 109 ILE A O 1
ATOM 905 N N . SER A 1 110 ? 5.422 -9.148 24.950 1.00 88.56 110 SER A N 1
ATOM 906 C CA . SER A 1 110 ? 5.111 -9.279 26.378 1.00 88.56 110 SER A CA 1
ATOM 907 C C . SER A 1 110 ? 3.681 -9.783 26.607 1.00 88.56 110 SER A C 1
ATOM 909 O O . SER A 1 110 ? 3.472 -10.693 27.401 1.00 88.56 110 SER A O 1
ATOM 911 N N . ALA A 1 111 ? 2.695 -9.275 25.860 1.00 84.19 111 ALA A N 1
ATOM 912 C CA . ALA A 1 111 ? 1.304 -9.725 25.966 1.00 84.19 111 ALA A CA 1
ATOM 913 C C . ALA A 1 111 ? 1.104 -11.201 25.565 1.00 84.19 111 ALA A C 1
ATOM 915 O O . ALA A 1 111 ? 0.329 -11.914 26.207 1.00 84.19 111 ALA A O 1
ATOM 916 N N . LYS A 1 112 ? 1.817 -11.676 24.531 1.00 77.25 112 LYS A N 1
ATOM 917 C CA . LYS A 1 112 ? 1.806 -13.092 24.119 1.00 77.25 112 LYS A CA 1
ATOM 918 C C . LYS A 1 112 ? 2.450 -14.008 25.160 1.00 77.25 112 LYS A C 1
ATOM 920 O O . LYS A 1 112 ? 2.021 -15.146 25.288 1.00 77.25 112 LYS A O 1
ATOM 925 N N . LEU A 1 113 ? 3.457 -13.522 25.884 1.00 74.38 113 LEU A N 1
ATOM 926 C CA . LEU A 1 113 ? 4.133 -14.282 26.939 1.00 74.38 113 LEU A CA 1
ATOM 927 C C . LEU A 1 113 ? 3.327 -14.319 28.247 1.00 74.38 113 LEU A C 1
ATOM 929 O O . LEU A 1 113 ? 3.369 -15.320 28.955 1.00 74.38 113 LEU A O 1
ATOM 933 N N . SER A 1 114 ? 2.561 -13.266 28.545 1.00 70.75 114 SER A N 1
ATOM 934 C CA . SER A 1 114 ? 1.726 -13.178 29.753 1.00 70.75 114 SER A CA 1
ATOM 935 C C . SER A 1 114 ? 0.373 -13.893 29.643 1.00 70.75 114 SER A C 1
ATOM 937 O O . SER A 1 114 ? -0.306 -14.050 30.654 1.00 70.75 114 SER A O 1
ATOM 939 N N . THR A 1 115 ? -0.037 -14.319 28.444 1.00 54.00 115 THR A N 1
ATOM 940 C CA . THR A 1 115 ? -1.298 -15.045 28.215 1.00 54.00 115 THR A CA 1
ATOM 941 C C . THR A 1 115 ? -0.986 -16.522 27.942 1.00 54.00 115 THR A C 1
ATOM 943 O O . THR A 1 115 ? -0.536 -16.835 26.837 1.00 54.00 115 THR A O 1
ATOM 946 N N . PRO A 1 116 ? -1.210 -17.457 28.889 1.00 46.66 116 PRO A N 1
ATOM 947 C CA . PRO A 1 116 ? -1.166 -18.886 28.582 1.00 46.66 116 PRO A CA 1
ATOM 948 C C . PRO A 1 116 ? -2.170 -19.186 27.460 1.00 46.66 116 PRO A C 1
ATOM 950 O O . PRO A 1 116 ? -3.235 -18.563 27.442 1.00 46.66 116 PRO A O 1
ATOM 953 N N . PRO A 1 117 ? -1.887 -20.108 26.522 1.00 50.34 117 PRO A N 1
ATOM 954 C CA . PRO A 1 117 ? -2.866 -20.465 25.508 1.00 50.34 117 PRO A CA 1
ATOM 955 C C . PRO A 1 117 ? -4.103 -21.023 26.217 1.00 50.34 117 PRO A C 1
ATOM 957 O O . PRO A 1 117 ? -4.083 -22.139 26.730 1.00 50.34 117 PRO A O 1
ATOM 960 N N . ALA A 1 118 ? -5.180 -20.238 26.267 1.00 58.50 118 ALA A N 1
ATOM 961 C CA . ALA A 1 118 ? -6.488 -20.779 26.578 1.00 58.50 118 ALA A CA 1
ATOM 962 C C . ALA A 1 118 ? -6.754 -21.861 25.528 1.00 58.50 118 ALA A C 1
ATOM 964 O O . ALA A 1 118 ? -6.624 -21.598 24.328 1.00 58.50 118 ALA A O 1
ATOM 965 N N . PHE A 1 119 ? -7.045 -23.084 25.971 1.00 52.28 119 PHE A N 1
ATOM 966 C CA . PHE A 1 119 ? -7.510 -24.144 25.087 1.00 52.28 119 PHE A CA 1
ATOM 967 C C . PHE A 1 119 ? -8.728 -23.601 24.336 1.00 52.28 119 PHE A C 1
ATOM 969 O O . PHE A 1 119 ? -9.784 -23.377 24.923 1.00 52.28 119 PHE A O 1
ATOM 976 N N . ARG A 1 120 ? -8.532 -23.277 23.057 1.00 49.19 120 ARG A N 1
ATOM 977 C CA . ARG A 1 120 ? -9.564 -22.700 22.207 1.00 49.19 120 ARG A CA 1
ATOM 978 C C . ARG A 1 120 ? -10.442 -23.857 21.748 1.00 49.19 120 ARG A C 1
ATOM 980 O O . ARG A 1 120 ? -9.982 -24.688 20.967 1.00 49.19 120 ARG A O 1
ATOM 987 N N . ASP A 1 121 ? -11.672 -23.914 22.250 1.00 48.56 121 ASP A N 1
ATOM 988 C CA . ASP A 1 121 ? -12.693 -24.805 21.705 1.00 48.56 121 ASP A CA 1
ATOM 989 C C . ASP A 1 121 ? -12.883 -24.457 20.212 1.00 48.56 121 ASP A C 1
ATOM 991 O O . ASP A 1 121 ? -13.109 -23.285 19.884 1.00 48.56 121 ASP A O 1
ATOM 995 N N . PRO A 1 122 ? -12.754 -25.421 19.282 1.00 50.81 122 PRO A N 1
ATOM 996 C CA . PRO A 1 122 ? -12.923 -25.192 17.847 1.00 50.81 122 PRO A CA 1
ATOM 997 C C . PRO A 1 122 ? -14.271 -24.580 17.421 1.00 50.81 122 PRO A C 1
ATOM 999 O O . PRO A 1 122 ? -14.404 -24.216 16.253 1.00 50.81 122 PRO A O 1
ATOM 1002 N N . GLN A 1 123 ? -15.263 -24.480 18.313 1.00 47.03 123 GLN A N 1
ATOM 1003 C CA . GLN A 1 123 ? -16.607 -23.972 18.009 1.00 47.03 123 GLN A CA 1
ATOM 1004 C C . GLN A 1 123 ? -16.844 -22.480 18.338 1.00 47.03 123 GLN A C 1
ATOM 1006 O O . GLN A 1 123 ? -17.935 -21.971 18.074 1.00 47.03 123 GLN A O 1
ATOM 1011 N N . GLU A 1 124 ? -15.870 -21.737 18.879 1.00 47.66 124 GLU A N 1
ATOM 1012 C CA . GLU A 1 124 ? -16.093 -20.327 19.248 1.00 47.66 124 GLU A CA 1
ATOM 1013 C C . GLU A 1 124 ? -16.015 -19.362 18.043 1.00 47.66 124 GLU A C 1
ATOM 1015 O O . GLU A 1 124 ? -14.951 -19.056 17.499 1.00 47.66 124 GLU A O 1
ATOM 1020 N N . HIS A 1 125 ? -17.179 -18.863 17.621 1.00 42.56 125 HIS A N 1
ATOM 1021 C CA . HIS A 1 125 ? -17.346 -17.905 16.526 1.00 42.56 125 HIS A CA 1
ATOM 1022 C C . HIS A 1 125 ? -16.855 -16.487 16.930 1.00 42.56 125 HIS A C 1
ATOM 1024 O O . HIS A 1 125 ? -17.141 -16.036 18.040 1.00 42.56 125 HIS A O 1
ATOM 1030 N N . PRO A 1 126 ? -16.186 -15.718 16.042 1.00 45.56 126 PRO A N 1
ATOM 1031 C CA . PRO A 1 126 ? -15.573 -14.408 16.341 1.00 45.56 126 PRO A CA 1
ATOM 1032 C C . PRO A 1 126 ? -16.563 -13.230 16.496 1.00 45.56 126 PRO A C 1
ATOM 1034 O O . PRO A 1 126 ? -16.345 -12.151 15.953 1.00 45.56 126 PRO A O 1
ATOM 1037 N N . GLN A 1 127 ? -17.666 -13.415 17.220 1.00 43.84 127 GLN A N 1
ATOM 1038 C CA . GLN A 1 127 ? -18.609 -12.341 17.581 1.00 43.84 127 GLN A CA 1
ATOM 1039 C C . GLN A 1 127 ? -18.525 -11.972 19.075 1.00 43.84 127 GLN A C 1
ATOM 1041 O O . GLN A 1 127 ? -18.887 -10.864 19.455 1.00 43.84 127 GLN A O 1
ATOM 1046 N N . THR A 1 128 ? -17.975 -12.842 19.929 1.00 38.16 128 THR A N 1
ATOM 1047 C CA . THR A 1 128 ? -18.027 -12.664 21.394 1.00 38.16 128 THR A CA 1
ATOM 1048 C C . THR A 1 128 ? -16.995 -11.666 21.947 1.00 38.16 128 THR A C 1
ATOM 1050 O O . THR A 1 128 ? -17.179 -11.121 23.034 1.00 38.16 128 THR A O 1
ATOM 1053 N N . ILE A 1 129 ? -15.917 -11.369 21.208 1.00 42.00 129 ILE A N 1
ATOM 1054 C CA . ILE A 1 129 ? -14.783 -10.576 21.730 1.00 42.00 129 ILE A CA 1
ATOM 1055 C C . ILE 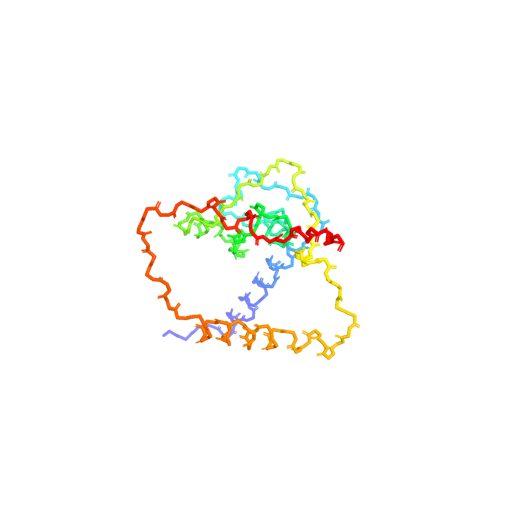A 1 129 ? -15.082 -9.062 21.804 1.00 42.00 129 ILE A C 1
ATOM 1057 O O . ILE A 1 129 ? -14.455 -8.359 22.592 1.00 42.00 129 ILE A O 1
ATOM 1061 N N . LEU A 1 130 ? -16.069 -8.539 21.066 1.00 40.44 130 LEU A N 1
ATOM 1062 C CA . LEU A 1 130 ? -16.378 -7.096 21.070 1.00 40.44 130 LEU A CA 1
ATOM 1063 C C . LEU A 1 130 ? -17.341 -6.648 22.184 1.00 40.44 130 LEU A C 1
ATOM 1065 O O . LEU A 1 130 ? -17.477 -5.452 22.416 1.00 40.44 130 LEU A O 1
ATOM 1069 N N . THR A 1 131 ? -17.971 -7.572 22.909 1.00 40.00 131 THR A N 1
ATOM 1070 C CA . THR A 1 131 ? -18.983 -7.242 23.933 1.00 40.00 131 THR A CA 1
ATOM 1071 C C . THR A 1 131 ? -18.433 -6.998 25.339 1.00 40.00 131 THR A C 1
ATOM 1073 O O . THR A 1 131 ? -19.197 -6.587 26.205 1.00 40.00 131 THR A O 1
ATOM 1076 N N . ASN A 1 132 ? -17.138 -7.225 25.596 1.00 39.91 132 ASN A N 1
ATOM 1077 C CA . ASN A 1 132 ? -16.602 -7.216 26.967 1.00 39.91 132 ASN A CA 1
ATOM 1078 C C . ASN A 1 132 ? -15.520 -6.156 27.244 1.00 39.91 132 ASN A C 1
ATOM 1080 O O . ASN A 1 132 ? -14.738 -6.290 28.183 1.00 39.91 132 ASN A O 1
ATOM 1084 N N . ILE A 1 133 ? -15.475 -5.078 26.454 1.00 46.94 133 ILE A N 1
ATOM 1085 C CA . ILE A 1 133 ? -14.682 -3.889 26.795 1.00 46.94 133 ILE A CA 1
ATOM 1086 C C . ILE A 1 133 ? -15.615 -2.835 27.405 1.00 46.94 133 ILE A C 1
ATOM 1088 O O . ILE A 1 133 ? -16.071 -1.916 26.738 1.00 46.94 133 ILE A O 1
ATOM 1092 N N . GLY A 1 134 ? -15.905 -3.040 28.692 1.00 35.34 134 GLY A N 1
ATOM 1093 C CA . GLY A 1 134 ? -16.078 -2.010 29.718 1.00 35.34 134 GLY A CA 1
ATOM 1094 C C . GLY A 1 134 ? -17.053 -0.860 29.459 1.00 35.34 134 GLY A C 1
ATOM 1095 O O . GLY A 1 134 ? -16.648 0.207 29.011 1.00 35.34 134 GLY A O 1
ATOM 1096 N N . ASN A 1 135 ? -18.285 -1.015 29.946 1.00 36.97 135 ASN A N 1
ATOM 1097 C CA . ASN A 1 135 ? -19.040 0.102 30.509 1.00 36.97 135 ASN A CA 1
ATOM 1098 C C . ASN A 1 135 ? -18.853 0.035 32.040 1.00 36.97 135 ASN A C 1
ATOM 1100 O O . ASN A 1 135 ? -19.285 -0.955 32.635 1.00 36.97 135 ASN A O 1
ATOM 1104 N N . PRO A 1 136 ? -18.156 0.976 32.703 1.00 46.81 136 PRO A N 1
ATOM 1105 C CA . PRO A 1 136 ? -18.075 0.960 34.158 1.00 46.81 136 PRO A CA 1
ATOM 1106 C C . PRO A 1 136 ? -19.414 1.432 34.738 1.00 46.81 136 PRO A C 1
ATOM 1108 O O . PRO A 1 136 ? -19.781 2.597 34.594 1.00 46.81 136 PRO A O 1
ATOM 1111 N N . GLU A 1 137 ? -20.151 0.530 35.388 1.00 49.16 137 GLU A N 1
ATOM 1112 C CA . GLU A 1 137 ? -21.314 0.919 36.187 1.00 4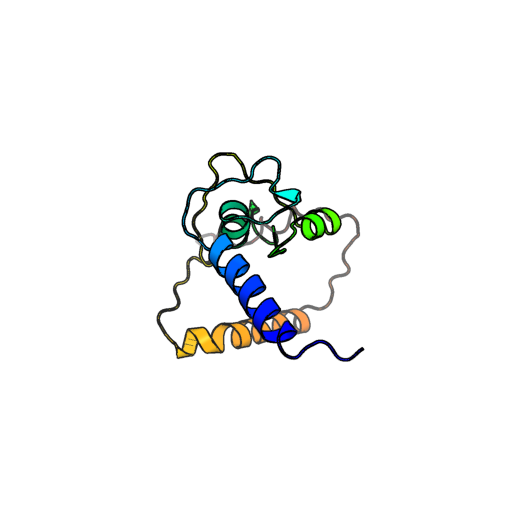9.16 137 GLU A CA 1
ATOM 1113 C C . GLU A 1 137 ? -20.905 1.837 37.356 1.00 49.16 137 GLU A C 1
ATOM 1115 O O . GLU A 1 137 ? -19.879 1.593 38.006 1.00 49.16 137 GLU A O 1
ATOM 1120 N N . PRO A 1 138 ? -21.701 2.875 37.670 1.00 51.22 138 PRO A N 1
ATOM 1121 C CA . PRO A 1 138 ? -21.511 3.668 38.875 1.00 51.22 138 PRO A CA 1
ATOM 1122 C C . PRO A 1 138 ? -21.981 2.865 40.099 1.00 51.22 138 PRO A C 1
ATOM 1124 O O . PRO A 1 138 ? -23.128 2.430 40.166 1.00 51.22 138 PRO A O 1
ATOM 1127 N N . ARG A 1 139 ? -21.090 2.660 41.076 1.00 53.38 139 ARG A N 1
ATOM 1128 C CA . ARG A 1 139 ? -21.447 2.047 42.368 1.00 53.38 139 ARG A CA 1
ATOM 1129 C C . ARG A 1 139 ? -22.261 3.017 43.247 1.00 53.38 139 ARG A C 1
ATOM 1131 O O . ARG A 1 139 ? -22.020 4.221 43.143 1.00 53.38 139 ARG A O 1
ATOM 1138 N N . PRO A 1 140 ? -23.178 2.491 44.086 1.00 60.91 140 PRO A N 1
ATOM 1139 C CA . PRO A 1 140 ? -24.020 3.273 44.994 1.00 60.91 140 PRO A CA 1
ATOM 1140 C C . PRO A 1 140 ? -23.237 3.919 46.142 1.00 60.91 140 PRO A C 1
ATOM 1142 O O . PRO A 1 140 ? -22.185 3.360 46.536 1.00 60.91 140 PRO A O 1
#

Radius of gyration: 20.72 Å; Cα contacts (8 Å, |Δi|>4): 131; chains: 1; bounding box: 50×40×62 Å

Secondary structure (DSSP, 8-state):
----TTHHHHHHHHHHHHHHHHH--S----GGGTTTS--HHHHHHHTB-SGGGTT----SS-THHHHHTT------TT--PPBS-TT------HHHHHHHHHHHHHHHHHHHHHS------TT--TTGGGG-S---PPP-